Protein AF-A0A176FMM7-F1 (afdb_monomer)

Sequence (152 aa):
MLGALTFVASLIFASLGFLIGRFYAESERILSEKRKYYLEFLSALPPLQDTYNDSTEEEFLTTLRPAMECIPRLMFYADKSVILSWGVLHQKYIEAHATLTPDSPALTPEYKALMTAQNDLVLEMRRDAFRWSVFNYSGKSRVPERLDFHKP

Radius of gyration: 22.35 Å; Cα contacts (8 Å, |Δi|>4): 103; chains: 1; bounding box: 46×30×77 Å

Foldseek 3Di:
DVVVVVVVVVVVVVVVVVVVVVVVVVVLVLLVVLVVLVVQLLVLADDLCCLQEPDDPVVLVVSCVSNVVSVVVCVVRADPQLVLLVVQLVVLSVVSSVPHYNPDDPPDPSSVSNVVSSVLNVLRSQQRSQVVPPPRDPDDRPGDPDDPPPDD

pLDDT: mean 87.27, std 9.14, range [33.31, 94.94]

Nearest PDB structures (foldseek):
  8ovv-assembly1_A  TM=3.717E-01  e=5.811E+00  Thiobacillus denitrificans

Structure (mmCIF, N/CA/C/O backbone):
data_AF-A0A176FMM7-F1
#
_entry.id   AF-A0A176FMM7-F1
#
loop_
_atom_site.group_PDB
_atom_site.id
_atom_site.type_symbol
_atom_site.label_atom_id
_atom_site.label_alt_id
_atom_site.label_comp_id
_atom_site.label_asym_id
_atom_site.label_entity_id
_atom_site.label_seq_id
_atom_site.pdbx_PDB_ins_code
_atom_site.Cartn_x
_atom_site.Cartn_y
_atom_site.Cartn_z
_atom_site.occupancy
_atom_site.B_iso_or_equiv
_atom_site.auth_seq_id
_atom_site.auth_comp_id
_atom_site.auth_asym_id
_atom_site.auth_atom_id
_atom_site.pdbx_PDB_model_num
ATOM 1 N N . MET A 1 1 ? 26.035 3.931 -52.764 1.00 62.59 1 MET A N 1
ATOM 2 C CA . MET A 1 1 ? 25.322 4.832 -51.826 1.00 62.59 1 MET A CA 1
ATOM 3 C C . MET A 1 1 ? 24.301 4.105 -50.954 1.00 62.59 1 MET A C 1
ATOM 5 O O . MET A 1 1 ? 24.312 4.349 -49.756 1.00 62.59 1 MET A O 1
ATOM 9 N N . LEU A 1 2 ? 23.493 3.178 -51.490 1.00 78.69 2 LEU A N 1
ATOM 10 C CA . LEU A 1 2 ? 22.500 2.425 -50.701 1.00 78.69 2 LEU A CA 1
ATOM 11 C C . LEU A 1 2 ? 23.100 1.688 -49.484 1.00 78.69 2 LEU A C 1
ATOM 13 O O . LEU A 1 2 ? 22.576 1.815 -48.387 1.00 78.69 2 LEU A O 1
ATOM 17 N N . GLY A 1 3 ? 24.239 1.003 -49.658 1.00 82.88 3 GLY A N 1
ATOM 18 C CA . GLY A 1 3 ? 24.899 0.243 -48.583 1.00 82.88 3 GLY A CA 1
ATOM 19 C C . GLY A 1 3 ? 25.407 1.093 -47.409 1.00 82.88 3 GLY A C 1
ATOM 20 O O . GLY A 1 3 ? 25.326 0.676 -46.257 1.00 82.88 3 GLY A O 1
ATOM 21 N N . ALA A 1 4 ? 25.880 2.314 -47.684 1.00 84.25 4 ALA A N 1
ATOM 22 C CA . ALA A 1 4 ? 26.287 3.253 -46.637 1.00 84.25 4 ALA A CA 1
ATOM 23 C C . ALA A 1 4 ? 25.068 3.767 -45.855 1.00 84.25 4 ALA A C 1
ATOM 25 O O . ALA A 1 4 ? 25.122 3.906 -44.638 1.00 84.25 4 ALA A O 1
ATOM 26 N N . LEU A 1 5 ? 23.946 3.984 -46.547 1.00 88.69 5 LEU A N 1
ATOM 27 C CA . LEU A 1 5 ? 22.702 4.447 -45.941 1.00 88.69 5 LEU A CA 1
ATOM 28 C C . LEU A 1 5 ? 22.053 3.355 -45.074 1.00 88.69 5 LEU A C 1
ATOM 30 O O . LEU A 1 5 ? 21.629 3.637 -43.957 1.00 88.69 5 LEU A O 1
ATOM 34 N N . THR A 1 6 ? 22.060 2.097 -45.529 1.00 90.50 6 THR A N 1
ATOM 35 C CA . THR A 1 6 ? 21.607 0.950 -44.723 1.00 90.50 6 THR A CA 1
ATOM 36 C C . THR A 1 6 ? 22.511 0.699 -43.520 1.00 90.50 6 THR A C 1
ATOM 38 O O . THR A 1 6 ? 22.009 0.384 -42.446 1.00 90.50 6 THR A O 1
ATOM 41 N N . PHE A 1 7 ? 23.828 0.881 -43.664 1.00 93.19 7 PHE A N 1
ATOM 42 C CA . PHE A 1 7 ? 24.771 0.757 -42.552 1.00 93.19 7 PHE A CA 1
ATOM 43 C C . PHE A 1 7 ? 24.511 1.818 -41.473 1.00 93.19 7 PHE A C 1
ATOM 45 O O . PHE A 1 7 ? 24.329 1.473 -40.306 1.00 93.19 7 PHE A O 1
ATOM 52 N N . VAL A 1 8 ? 24.394 3.093 -41.860 1.00 93.62 8 VAL A N 1
ATOM 53 C CA . VAL A 1 8 ? 24.081 4.186 -40.923 1.00 93.62 8 VAL A CA 1
ATOM 54 C C . VAL A 1 8 ? 22.723 3.964 -40.254 1.00 93.62 8 VAL A C 1
ATOM 56 O O . VAL A 1 8 ? 22.622 4.079 -39.035 1.00 93.62 8 VAL A O 1
ATOM 59 N N . ALA A 1 9 ? 21.697 3.563 -41.011 1.00 92.56 9 ALA A N 1
ATOM 60 C CA . ALA A 1 9 ? 20.392 3.230 -40.445 1.00 92.56 9 ALA A CA 1
ATOM 61 C C . ALA A 1 9 ? 20.487 2.078 -39.430 1.00 92.56 9 ALA A C 1
ATOM 63 O O . ALA A 1 9 ? 19.953 2.191 -38.330 1.00 92.56 9 ALA A O 1
ATOM 64 N N . SER A 1 10 ? 21.216 1.002 -39.750 1.00 93.75 10 SER A N 1
ATOM 65 C CA . SER A 1 10 ? 21.399 -0.132 -38.834 1.00 93.75 10 SER A CA 1
ATOM 66 C C . SER A 1 10 ? 22.106 0.265 -37.535 1.00 93.75 10 SER A C 1
ATOM 68 O O . SER A 1 10 ? 21.705 -0.184 -36.464 1.00 93.75 10 SER A O 1
ATOM 70 N N . LEU A 1 11 ? 23.089 1.169 -37.603 1.00 94.75 11 LEU A N 1
ATOM 71 C CA . LEU A 1 11 ? 23.795 1.690 -36.432 1.00 94.75 11 LEU A CA 1
ATOM 72 C C . LEU A 1 11 ? 22.874 2.551 -35.548 1.00 94.75 11 LEU A C 1
ATOM 74 O O . LEU A 1 11 ? 22.913 2.462 -34.319 1.00 94.75 11 LEU A O 1
ATOM 78 N N . ILE A 1 12 ? 21.998 3.348 -36.167 1.00 94.38 12 ILE A N 1
ATOM 79 C CA . ILE A 1 12 ? 20.991 4.142 -35.452 1.00 94.38 12 ILE A CA 1
ATOM 80 C C . ILE A 1 12 ? 19.979 3.217 -34.765 1.00 94.38 12 ILE A C 1
ATOM 82 O O . ILE A 1 12 ? 19.743 3.358 -33.569 1.00 94.38 12 ILE A O 1
ATOM 86 N N . PHE A 1 13 ? 19.433 2.221 -35.466 1.00 94.94 13 PHE A N 1
ATOM 87 C CA . PHE A 1 13 ? 18.493 1.272 -34.859 1.00 94.94 13 PHE A CA 1
ATOM 88 C C . PHE A 1 13 ? 19.136 0.435 -33.747 1.00 94.94 13 PHE A C 1
ATOM 90 O O . PHE A 1 13 ? 18.513 0.229 -32.706 1.00 94.94 13 PHE A O 1
ATOM 97 N N . ALA A 1 14 ? 20.388 0.001 -33.919 1.00 93.81 14 ALA A N 1
ATOM 98 C CA . ALA A 1 14 ? 21.121 -0.731 -32.890 1.00 93.81 14 ALA A CA 1
ATOM 99 C C . ALA A 1 14 ? 21.364 0.125 -31.637 1.00 93.81 14 ALA A C 1
ATOM 101 O O . ALA A 1 14 ? 21.159 -0.349 -30.519 1.00 93.81 14 ALA A O 1
ATOM 102 N N . SER A 1 15 ? 21.749 1.394 -31.805 1.00 93.69 15 SER A N 1
ATOM 103 C CA . SER A 1 15 ? 21.966 2.297 -30.668 1.00 93.69 15 SER A CA 1
ATOM 104 C C . SER A 1 15 ? 20.662 2.624 -29.935 1.00 93.69 15 SER A C 1
ATOM 106 O O . SER A 1 15 ? 20.629 2.561 -28.707 1.00 93.69 15 SER A O 1
ATOM 108 N N . LEU A 1 16 ? 19.564 2.866 -30.659 1.00 94.38 16 LEU A N 1
ATOM 109 C CA . LEU A 1 16 ? 18.236 3.040 -30.065 1.00 94.38 16 LEU A CA 1
ATOM 110 C C . LEU A 1 16 ? 17.783 1.788 -29.304 1.00 94.38 16 LEU A C 1
ATOM 112 O O . LEU A 1 16 ? 17.342 1.900 -28.163 1.00 94.38 16 LEU A O 1
ATOM 116 N N . GLY A 1 17 ? 17.943 0.598 -29.891 1.00 92.69 17 GLY A N 1
ATOM 117 C CA . GLY A 1 17 ? 17.609 -0.668 -29.236 1.00 92.69 17 GLY A CA 1
ATOM 118 C C . GLY A 1 17 ? 18.402 -0.889 -27.947 1.00 92.69 17 GLY A C 1
ATOM 119 O O . GLY A 1 17 ? 17.827 -1.266 -26.926 1.00 92.69 17 GLY A O 1
ATOM 120 N N . PHE A 1 18 ? 19.701 -0.580 -27.957 1.00 93.00 18 PHE A N 1
ATOM 121 C CA . PHE A 1 18 ? 20.545 -0.657 -26.765 1.00 93.00 18 PHE A CA 1
ATOM 122 C C . PHE A 1 18 ? 20.100 0.322 -25.669 1.00 93.00 18 PHE A C 1
ATOM 124 O O . PHE A 1 18 ? 19.984 -0.068 -24.506 1.00 93.00 18 PHE A O 1
ATOM 131 N N . LEU A 1 19 ? 19.816 1.579 -26.026 1.00 93.56 19 LEU A N 1
ATOM 132 C CA . LEU A 1 19 ? 19.370 2.598 -25.071 1.00 93.56 19 LEU A CA 1
ATOM 133 C C . LEU A 1 19 ? 18.012 2.249 -24.456 1.00 93.56 19 LEU A C 1
ATOM 135 O O . LEU A 1 19 ? 17.862 2.321 -23.237 1.00 93.56 19 LEU A O 1
ATOM 139 N N . ILE A 1 20 ? 17.050 1.818 -25.276 1.00 91.00 20 ILE A N 1
ATOM 140 C CA . ILE A 1 20 ? 15.724 1.385 -24.814 1.00 91.00 20 ILE A CA 1
ATOM 141 C C . ILE A 1 20 ? 15.854 0.157 -23.908 1.00 91.00 20 ILE A C 1
ATOM 143 O O . ILE A 1 20 ? 15.268 0.131 -22.828 1.00 91.00 20 ILE A O 1
ATOM 147 N N . GLY A 1 21 ? 16.659 -0.835 -24.303 1.00 88.94 21 GLY A N 1
ATOM 148 C CA . GLY A 1 21 ? 16.899 -2.032 -23.498 1.00 88.94 21 GLY A CA 1
ATOM 149 C C . GLY A 1 21 ? 17.516 -1.708 -22.137 1.00 88.94 21 GLY A C 1
ATOM 150 O O . GLY A 1 21 ? 17.052 -2.206 -21.112 1.00 88.94 21 GLY A O 1
ATOM 151 N N . ARG A 1 22 ? 18.512 -0.813 -22.101 1.00 90.12 22 ARG A N 1
ATOM 152 C CA . ARG A 1 22 ? 19.132 -0.353 -20.851 1.00 90.12 22 ARG A CA 1
ATOM 153 C C . ARG A 1 22 ? 18.145 0.414 -19.970 1.00 90.12 22 ARG A C 1
ATOM 155 O O . ARG A 1 22 ? 18.112 0.186 -18.765 1.00 90.12 22 ARG A O 1
ATOM 162 N N . PHE A 1 23 ? 17.340 1.296 -20.562 1.00 88.69 23 PHE A N 1
ATOM 163 C CA . PHE A 1 23 ? 16.312 2.046 -19.843 1.00 88.69 23 PHE A CA 1
ATOM 164 C C . PHE A 1 23 ? 15.259 1.118 -19.221 1.00 88.69 23 PHE A C 1
ATOM 166 O O . PHE A 1 23 ? 14.897 1.292 -18.058 1.00 88.69 23 PHE A O 1
ATOM 173 N N . TYR A 1 24 ? 14.811 0.104 -19.965 1.00 87.75 24 TYR A N 1
ATOM 174 C CA . TYR A 1 24 ? 13.860 -0.891 -19.471 1.00 87.75 24 TYR A CA 1
ATOM 175 C C . TYR A 1 24 ? 14.450 -1.725 -18.327 1.00 87.75 24 TYR A C 1
ATOM 177 O O . TYR A 1 24 ? 13.804 -1.892 -17.297 1.00 87.75 24 TYR A O 1
ATOM 185 N N . ALA A 1 25 ? 15.694 -2.196 -18.471 1.00 86.94 25 ALA A N 1
ATOM 186 C CA . ALA A 1 25 ? 16.373 -2.976 -17.436 1.00 86.94 25 ALA A CA 1
ATOM 187 C C . ALA A 1 25 ? 16.528 -2.192 -16.122 1.00 86.94 25 ALA A C 1
ATOM 189 O O . ALA A 1 25 ? 16.244 -2.723 -15.048 1.00 86.94 25 ALA A O 1
ATOM 190 N N . GLU A 1 26 ? 16.925 -0.919 -16.200 1.00 88.25 26 GLU A N 1
ATOM 191 C CA . GLU A 1 26 ? 17.055 -0.066 -15.015 1.00 88.25 26 GLU A CA 1
ATOM 192 C C . GLU A 1 26 ? 15.690 0.256 -14.392 1.00 88.25 26 GLU A C 1
ATOM 194 O O . GLU A 1 26 ? 15.532 0.214 -13.172 1.00 88.25 26 GLU A O 1
ATOM 199 N N . SER A 1 27 ? 14.675 0.505 -15.223 1.00 85.88 27 SER A N 1
ATOM 200 C CA . SER A 1 27 ? 13.307 0.741 -14.753 1.00 85.88 27 SER A CA 1
ATOM 201 C C . SER A 1 27 ? 12.748 -0.478 -14.015 1.00 85.88 27 SER A C 1
ATOM 203 O O . SER A 1 27 ? 12.199 -0.332 -12.926 1.00 85.88 27 SER A O 1
ATOM 205 N N . GLU A 1 28 ? 12.943 -1.691 -14.539 1.00 86.56 28 GLU A N 1
ATOM 206 C CA . GLU A 1 28 ? 12.530 -2.922 -13.855 1.00 86.56 28 GLU A CA 1
ATOM 207 C C . GLU A 1 28 ? 13.293 -3.161 -12.549 1.00 86.56 28 GLU A C 1
ATOM 209 O O . GLU A 1 28 ? 12.701 -3.636 -11.577 1.00 86.56 28 GLU A O 1
ATOM 214 N N . ARG A 1 29 ? 14.577 -2.782 -12.477 1.00 88.19 29 ARG A N 1
ATOM 215 C CA . ARG A 1 29 ? 15.347 -2.830 -11.224 1.00 88.19 29 ARG A CA 1
ATOM 216 C C . ARG A 1 29 ? 14.708 -1.946 -10.153 1.00 88.19 29 ARG A C 1
ATOM 218 O O . ARG A 1 29 ? 14.448 -2.425 -9.050 1.00 88.19 29 ARG A O 1
ATOM 225 N N . ILE A 1 30 ? 14.382 -0.700 -10.497 1.00 86.94 30 ILE A N 1
ATOM 226 C CA . ILE A 1 30 ? 13.726 0.251 -9.587 1.00 86.94 30 ILE A CA 1
ATOM 227 C C . ILE A 1 30 ? 12.342 -0.262 -9.166 1.00 86.94 30 ILE A C 1
ATOM 229 O O . ILE A 1 30 ? 12.010 -0.253 -7.981 1.00 86.94 30 ILE A O 1
ATOM 233 N N . LEU A 1 31 ? 11.535 -0.764 -10.107 1.00 86.88 31 LEU A N 1
ATOM 234 C CA . LEU A 1 31 ? 10.221 -1.337 -9.793 1.00 86.88 31 LEU A CA 1
ATOM 235 C C . LEU A 1 31 ? 10.336 -2.573 -8.891 1.00 86.88 31 LEU A C 1
ATOM 237 O O . LEU A 1 31 ? 9.496 -2.781 -8.018 1.00 86.88 31 LEU A O 1
ATOM 241 N N . SER A 1 32 ? 11.377 -3.387 -9.069 1.00 88.38 32 SER A N 1
ATOM 242 C CA . SER A 1 32 ? 11.653 -4.536 -8.208 1.00 88.38 32 SER A CA 1
ATOM 243 C C . SER A 1 32 ? 12.005 -4.121 -6.780 1.00 88.38 32 SER A C 1
ATOM 245 O O . SER A 1 32 ? 11.471 -4.692 -5.829 1.00 88.38 32 SER A O 1
ATOM 247 N N . GLU A 1 33 ? 12.868 -3.119 -6.612 1.00 89.38 33 GLU A N 1
ATOM 248 C CA . GLU A 1 33 ? 13.198 -2.562 -5.293 1.00 89.38 33 GLU A CA 1
ATOM 249 C C . GLU A 1 33 ? 11.953 -1.971 -4.620 1.00 89.38 33 GLU A C 1
ATOM 251 O O . GLU A 1 33 ? 11.672 -2.254 -3.456 1.00 89.38 33 GLU A O 1
ATOM 256 N N . LYS A 1 34 ? 11.130 -1.252 -5.383 1.00 90.50 34 LYS A N 1
ATOM 257 C CA . LYS A 1 34 ? 9.853 -0.706 -4.921 1.00 90.50 34 LYS A CA 1
ATOM 258 C C . LYS A 1 34 ? 8.883 -1.787 -4.436 1.00 90.50 34 LYS A C 1
ATOM 260 O O . LYS A 1 34 ? 8.339 -1.670 -3.340 1.00 90.50 34 LYS A O 1
ATOM 265 N N . ARG A 1 35 ? 8.723 -2.882 -5.194 1.00 91.31 35 ARG A N 1
ATOM 266 C CA . ARG A 1 35 ? 7.932 -4.060 -4.777 1.00 91.31 35 ARG A CA 1
ATOM 267 C C . ARG A 1 35 ? 8.433 -4.637 -3.456 1.00 91.31 35 ARG A C 1
ATOM 269 O O . ARG A 1 35 ? 7.622 -4.963 -2.594 1.00 91.31 35 ARG A O 1
ATOM 276 N N . LYS A 1 36 ? 9.754 -4.740 -3.285 1.00 91.94 36 LYS A N 1
ATOM 277 C CA . LYS A 1 36 ? 10.361 -5.234 -2.045 1.00 91.94 36 LYS A CA 1
ATOM 278 C C . LYS A 1 36 ? 10.001 -4.344 -0.854 1.00 91.94 36 LYS A C 1
ATOM 280 O O . LYS A 1 36 ? 9.563 -4.871 0.162 1.00 91.94 36 LYS A O 1
ATOM 285 N N . TYR A 1 37 ? 10.124 -3.023 -0.987 1.00 92.12 37 TYR A N 1
ATOM 286 C CA . TYR A 1 37 ? 9.769 -2.098 0.093 1.00 92.12 37 TYR A CA 1
ATOM 287 C C . TYR A 1 37 ? 8.275 -2.103 0.418 1.00 92.12 37 TYR A C 1
ATOM 289 O O . TYR A 1 37 ? 7.907 -1.989 1.583 1.00 92.12 37 TYR A O 1
ATOM 297 N N . TYR A 1 38 ? 7.407 -2.281 -0.580 1.00 93.69 38 TYR A N 1
ATOM 298 C CA . TYR A 1 38 ? 5.966 -2.406 -0.344 1.00 93.69 38 TYR A CA 1
ATOM 299 C C . TYR A 1 38 ? 5.624 -3.680 0.418 1.00 93.69 38 TYR A C 1
ATOM 301 O O . TYR A 1 38 ? 4.831 -3.629 1.350 1.00 93.69 38 TYR A O 1
ATOM 309 N N . LEU A 1 39 ? 6.246 -4.808 0.074 1.00 92.88 39 LEU A N 1
ATOM 310 C CA . LEU A 1 39 ? 6.056 -6.054 0.816 1.00 92.88 39 LEU A CA 1
ATOM 311 C C . LEU A 1 39 ? 6.581 -5.952 2.251 1.00 92.88 39 LEU A C 1
ATOM 313 O O . LEU A 1 39 ? 5.888 -6.381 3.167 1.00 92.88 39 LEU A O 1
ATOM 317 N N . GLU A 1 40 ? 7.758 -5.349 2.449 1.00 93.06 40 GLU A N 1
ATOM 318 C CA . GLU A 1 40 ? 8.319 -5.094 3.783 1.00 93.06 40 GLU A CA 1
ATOM 319 C C . GLU A 1 40 ? 7.353 -4.246 4.622 1.00 93.06 40 GLU A C 1
ATOM 321 O O . GLU A 1 40 ? 6.986 -4.640 5.727 1.00 93.06 40 GLU A O 1
ATOM 326 N N . PHE A 1 41 ? 6.847 -3.147 4.057 1.00 93.88 41 PHE A N 1
ATOM 327 C CA . PHE A 1 41 ? 5.868 -2.296 4.723 1.00 93.88 41 PHE A CA 1
ATOM 328 C C . PHE A 1 41 ? 4.566 -3.031 5.062 1.00 93.88 41 PHE A C 1
ATOM 330 O O . PHE A 1 41 ? 4.111 -2.978 6.200 1.00 93.88 41 PHE A O 1
ATOM 337 N N . LEU A 1 42 ? 3.971 -3.735 4.095 1.00 93.44 42 LEU A N 1
ATOM 338 C CA . LEU A 1 42 ? 2.718 -4.463 4.306 1.00 93.44 42 LEU A CA 1
ATOM 339 C C . LEU A 1 42 ? 2.873 -5.574 5.349 1.00 93.44 42 LEU A C 1
ATOM 341 O O . LEU A 1 42 ? 1.935 -5.829 6.096 1.00 93.44 42 LEU A O 1
ATOM 345 N N . SER A 1 43 ? 4.048 -6.207 5.425 1.00 93.19 43 SER A N 1
ATOM 346 C CA . SER A 1 43 ? 4.354 -7.212 6.450 1.00 93.19 43 SER A CA 1
ATOM 347 C C . SER A 1 43 ? 4.566 -6.626 7.848 1.00 93.19 43 SER A C 1
ATOM 349 O O . SER A 1 43 ? 4.452 -7.353 8.829 1.00 93.19 43 SER A O 1
ATOM 351 N N . ALA A 1 44 ? 4.866 -5.328 7.936 1.00 93.50 44 ALA A N 1
ATOM 352 C CA . ALA A 1 44 ? 5.058 -4.606 9.188 1.00 93.50 44 ALA A CA 1
ATOM 353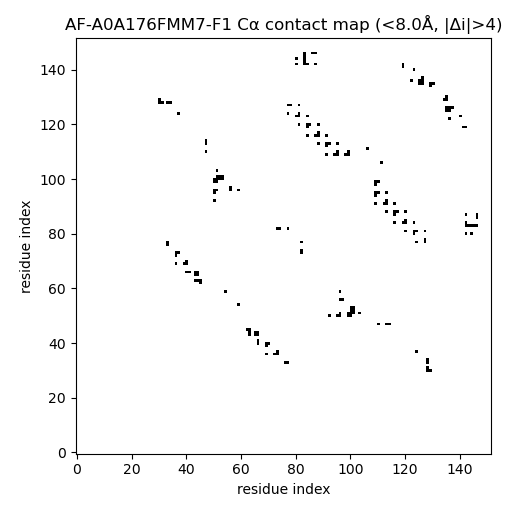 C C . ALA A 1 44 ? 3.756 -3.998 9.741 1.00 93.50 44 ALA A C 1
ATOM 355 O O . ALA A 1 44 ? 3.764 -3.459 10.847 1.00 93.50 44 ALA A O 1
ATOM 356 N N . LEU A 1 45 ? 2.653 -4.051 8.984 1.00 92.75 45 LEU A N 1
ATOM 357 C CA . LEU A 1 45 ? 1.348 -3.595 9.457 1.00 92.75 45 LEU A CA 1
ATOM 358 C C . LEU A 1 45 ? 0.783 -4.572 10.497 1.00 92.75 45 LEU A C 1
ATOM 360 O O . LEU A 1 45 ? 0.830 -5.786 10.272 1.00 92.75 45 LEU A O 1
ATOM 364 N N . PRO A 1 46 ? 0.194 -4.071 11.595 1.00 91.56 46 PRO A N 1
ATOM 365 C CA . PRO A 1 46 ? -0.480 -4.931 12.549 1.00 91.56 46 PRO A CA 1
ATOM 366 C C . PRO A 1 46 ? -1.722 -5.572 11.904 1.00 91.56 46 PRO A C 1
ATOM 368 O O . PRO A 1 46 ? -2.399 -4.932 11.080 1.00 91.56 46 PRO A O 1
ATOM 371 N N . PRO A 1 47 ? -2.050 -6.824 12.272 1.00 90.81 47 PRO A N 1
ATOM 372 C CA . PRO A 1 47 ? -3.329 -7.439 11.948 1.00 90.81 47 PRO A CA 1
ATOM 373 C C . PRO A 1 47 ? -4.498 -6.501 12.254 1.00 90.81 47 PRO A C 1
ATOM 375 O O . PRO A 1 47 ? -4.556 -5.872 13.306 1.00 90.81 47 PRO A O 1
ATOM 378 N N . LEU A 1 48 ? -5.476 -6.420 11.348 1.00 90.88 48 LEU A N 1
ATOM 379 C CA . LEU A 1 48 ? -6.629 -5.537 11.558 1.00 90.88 48 LEU A CA 1
ATOM 380 C C . LEU A 1 48 ? -7.442 -5.926 12.795 1.00 90.88 48 LEU A C 1
ATOM 382 O O . LEU A 1 48 ? -8.076 -5.076 13.411 1.00 90.88 48 LEU A O 1
ATOM 386 N N . GLN A 1 49 ? -7.448 -7.214 13.137 1.00 88.12 49 GLN A N 1
ATOM 387 C CA . GLN A 1 49 ? -8.158 -7.753 14.292 1.00 88.12 49 GLN A CA 1
ATOM 388 C C . GLN A 1 49 ? -7.624 -7.195 15.611 1.00 88.12 49 GLN A C 1
ATOM 390 O O . GLN A 1 49 ? -8.390 -7.122 16.566 1.00 88.12 49 GLN A O 1
ATOM 395 N N . ASP A 1 50 ? -6.373 -6.730 15.648 1.00 86.81 50 ASP A N 1
ATOM 396 C CA . ASP A 1 50 ? -5.780 -6.166 16.860 1.00 86.81 50 ASP A CA 1
ATOM 397 C C . ASP A 1 50 ? -6.495 -4.882 17.307 1.00 86.81 50 ASP A C 1
ATOM 399 O O . ASP A 1 50 ? -6.416 -4.516 18.473 1.00 86.81 50 ASP A O 1
ATOM 403 N N . THR A 1 51 ? -7.266 -4.238 16.420 1.00 86.19 51 THR A N 1
ATOM 404 C CA . THR A 1 51 ? -8.113 -3.085 16.780 1.00 86.19 51 THR A CA 1
ATOM 405 C C . THR A 1 51 ? -9.281 -3.430 17.704 1.00 86.19 51 THR A C 1
ATOM 407 O O . THR A 1 51 ? -9.834 -2.521 18.307 1.00 86.19 51 THR A O 1
ATOM 410 N N . TYR A 1 52 ? -9.641 -4.711 17.843 1.00 86.56 52 TYR A N 1
ATOM 411 C CA . TYR A 1 52 ? -10.641 -5.174 18.811 1.00 86.56 52 TYR A CA 1
ATOM 412 C C . TYR A 1 52 ? -10.053 -5.444 20.200 1.00 86.56 52 TYR A C 1
ATOM 414 O O . TYR A 1 52 ? -10.810 -5.726 21.126 1.00 86.56 52 TYR A O 1
ATOM 422 N N . ASN A 1 53 ? -8.727 -5.421 20.358 1.00 87.88 53 ASN A N 1
ATOM 423 C CA . ASN A 1 53 ? -8.107 -5.684 21.650 1.00 87.88 53 ASN A CA 1
ATOM 424 C C . ASN A 1 53 ? -8.339 -4.506 22.601 1.00 87.88 53 ASN A C 1
ATOM 426 O O . ASN A 1 53 ? -8.269 -3.346 22.199 1.00 87.88 53 ASN A O 1
ATOM 430 N N . ASP A 1 54 ? -8.546 -4.819 23.878 1.00 82.06 54 ASP A N 1
ATOM 431 C CA . ASP A 1 54 ? -8.635 -3.826 24.951 1.00 82.06 54 ASP A CA 1
ATOM 432 C C . ASP A 1 54 ? -7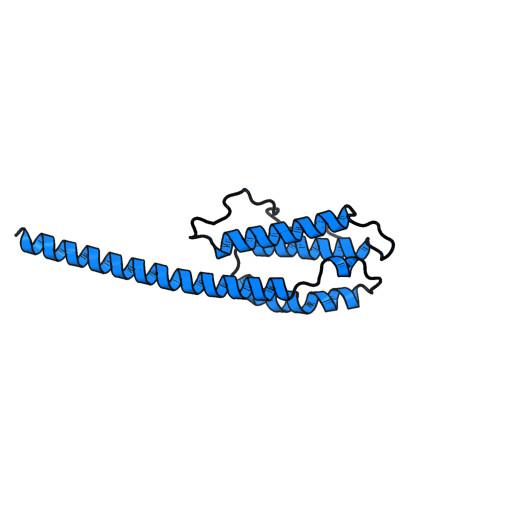.217 -3.390 25.360 1.00 82.06 54 ASP A C 1
ATOM 434 O O . ASP A 1 54 ? -6.696 -3.770 26.408 1.00 82.06 54 ASP A O 1
ATOM 438 N N . SER A 1 55 ? -6.532 -2.703 24.444 1.00 84.25 55 SER A N 1
ATOM 439 C CA . SER A 1 55 ? -5.203 -2.128 24.659 1.00 84.25 55 SER A CA 1
ATOM 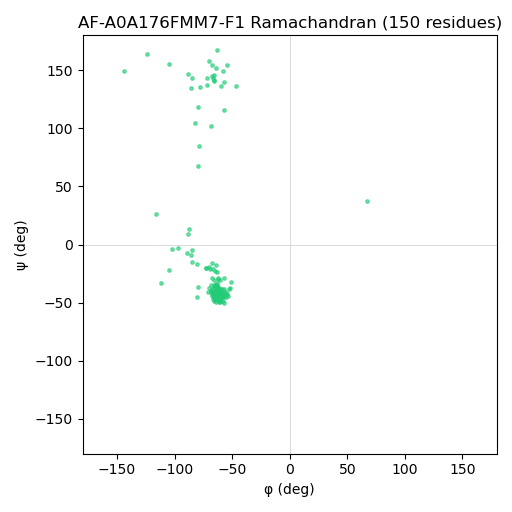440 C C . SER A 1 55 ? -5.298 -0.622 24.845 1.00 84.25 55 SER A C 1
ATOM 442 O O . SER A 1 55 ? -6.208 0.028 24.336 1.00 84.25 55 SER A O 1
ATOM 444 N N . THR A 1 56 ? -4.321 -0.044 25.533 1.00 86.62 56 THR A N 1
ATOM 445 C CA . THR A 1 56 ? -4.203 1.417 25.591 1.00 86.62 56 THR A CA 1
ATOM 446 C C . THR A 1 56 ? -3.766 1.988 24.237 1.00 86.62 56 THR A C 1
ATOM 448 O O . THR A 1 56 ? -3.121 1.305 23.436 1.00 86.62 56 THR A O 1
ATOM 451 N N . GLU A 1 57 ? -4.049 3.271 23.995 1.00 84.38 57 GLU A N 1
ATOM 452 C CA . GLU A 1 57 ? -3.619 3.958 22.768 1.00 84.38 57 GLU A CA 1
ATOM 453 C C . GLU A 1 57 ? -2.090 3.896 22.582 1.00 84.38 57 GLU A C 1
ATOM 455 O O . GLU A 1 57 ? -1.601 3.676 21.475 1.00 84.38 57 GLU A O 1
ATOM 460 N N . GLU A 1 58 ? -1.314 4.017 23.663 1.00 86.12 58 GLU A N 1
ATOM 461 C CA . GLU A 1 58 ? 0.155 3.952 23.624 1.00 86.12 58 GLU A CA 1
ATOM 462 C C . GLU A 1 58 ? 0.677 2.568 23.203 1.00 86.12 58 GLU A C 1
ATOM 464 O O . GLU A 1 58 ? 1.636 2.456 22.425 1.00 86.12 58 GLU A O 1
ATOM 469 N N . GLU A 1 59 ? 0.036 1.502 23.684 1.00 86.88 59 GLU A N 1
ATOM 470 C CA . GLU A 1 59 ? 0.344 0.129 23.280 1.00 86.88 59 GLU A CA 1
ATOM 471 C C . GLU A 1 59 ? -0.002 -0.085 21.808 1.00 86.88 59 GLU A C 1
ATOM 473 O O . GLU A 1 59 ? 0.824 -0.594 21.047 1.00 86.88 59 GLU A O 1
ATOM 478 N N . PHE A 1 60 ? -1.168 0.393 21.373 1.00 86.56 60 PHE A N 1
ATOM 479 C CA . PHE A 1 60 ? -1.588 0.305 19.981 1.00 86.56 60 PHE A CA 1
ATOM 480 C C . PHE A 1 60 ? -0.639 1.062 19.039 1.00 86.56 60 PHE A C 1
ATOM 482 O O . PHE A 1 60 ? -0.171 0.506 18.043 1.00 86.56 60 PHE A O 1
ATOM 489 N N . LEU A 1 61 ? -0.239 2.289 19.381 1.00 86.88 61 LEU A N 1
ATOM 490 C CA . LEU A 1 61 ? 0.761 3.047 18.617 1.00 86.88 61 LEU A CA 1
ATOM 491 C C . LEU A 1 61 ? 2.120 2.335 18.566 1.00 86.88 61 LEU A C 1
ATOM 493 O O . LEU A 1 61 ? 2.854 2.446 17.581 1.00 86.88 61 LEU A O 1
ATOM 497 N N . THR A 1 62 ? 2.458 1.563 19.600 1.00 89.69 62 THR A N 1
ATOM 498 C CA . THR A 1 62 ? 3.665 0.730 19.603 1.00 89.69 62 THR A CA 1
ATOM 499 C C . THR A 1 62 ? 3.561 -0.421 18.600 1.00 89.69 62 THR A C 1
ATOM 501 O O . THR A 1 62 ? 4.557 -0.719 17.940 1.00 89.69 62 THR A O 1
ATOM 504 N N . THR A 1 63 ? 2.373 -0.998 18.389 1.00 87.75 63 THR A N 1
ATOM 505 C CA . THR A 1 63 ? 2.158 -2.013 17.337 1.00 87.75 63 THR A CA 1
ATOM 506 C C . THR A 1 63 ? 2.278 -1.448 15.918 1.00 87.75 63 THR A C 1
ATOM 508 O O . THR A 1 63 ? 2.718 -2.153 15.014 1.00 87.75 63 THR A O 1
ATOM 511 N N . LEU A 1 64 ? 1.968 -0.161 15.718 1.00 88.56 64 LEU A N 1
ATOM 512 C CA . LEU A 1 64 ? 2.117 0.528 14.428 1.00 88.56 64 LEU A CA 1
ATOM 513 C C . LEU A 1 64 ? 3.555 0.989 14.143 1.00 88.56 64 LEU A C 1
ATOM 515 O O . LEU A 1 64 ? 3.895 1.289 12.994 1.00 88.56 64 LEU A O 1
ATOM 519 N N . ARG A 1 65 ? 4.421 1.040 15.162 1.00 91.19 65 ARG A N 1
ATOM 520 C CA . ARG A 1 65 ? 5.799 1.545 15.051 1.00 91.19 65 ARG A CA 1
ATOM 521 C C . ARG A 1 65 ? 6.628 0.876 13.944 1.00 91.19 65 ARG A C 1
ATOM 523 O O . ARG A 1 65 ? 7.261 1.619 13.194 1.00 91.19 65 ARG A O 1
ATOM 530 N N . PRO A 1 66 ? 6.607 -0.458 13.756 1.00 92.31 66 PRO A N 1
ATOM 531 C CA . PRO A 1 66 ? 7.366 -1.098 12.680 1.00 92.31 66 PRO A CA 1
ATOM 532 C C . PRO A 1 66 ? 6.974 -0.589 11.283 1.00 92.31 66 PRO A C 1
ATOM 534 O O . PRO A 1 66 ? 7.834 -0.359 10.430 1.00 92.31 66 PRO A O 1
ATOM 537 N N . ALA A 1 67 ? 5.681 -0.341 11.050 1.00 91.19 67 ALA A N 1
ATOM 538 C CA . ALA A 1 67 ? 5.206 0.257 9.805 1.00 91.19 67 ALA A CA 1
ATOM 539 C C . ALA A 1 67 ? 5.657 1.724 9.676 1.00 91.19 67 ALA A C 1
ATOM 541 O O . ALA A 1 67 ? 6.090 2.145 8.601 1.00 91.19 67 ALA A O 1
ATOM 542 N N . MET A 1 68 ? 5.633 2.487 10.775 1.00 89.81 68 MET A N 1
ATOM 543 C CA . MET A 1 68 ? 6.106 3.878 10.807 1.00 89.81 68 MET A CA 1
ATOM 544 C C . MET A 1 68 ? 7.593 4.005 10.440 1.00 89.81 68 MET A C 1
ATOM 546 O O . MET A 1 68 ? 7.976 4.914 9.703 1.00 89.81 68 MET A O 1
ATOM 550 N N . GLU A 1 69 ? 8.433 3.067 10.879 1.00 92.25 69 GLU A N 1
ATOM 551 C CA . GLU A 1 69 ? 9.869 3.028 10.558 1.00 92.25 69 GLU A CA 1
ATOM 552 C C . GLU A 1 69 ? 10.149 2.767 9.067 1.00 92.25 69 GLU A C 1
ATOM 554 O O . GLU A 1 69 ? 11.210 3.119 8.540 1.00 92.25 69 GLU A O 1
ATOM 559 N N . CYS A 1 70 ? 9.183 2.198 8.347 1.00 89.56 70 CYS A N 1
ATOM 560 C CA . CYS A 1 70 ? 9.265 1.969 6.908 1.00 89.56 70 CYS A CA 1
ATOM 561 C C . CYS A 1 70 ? 8.833 3.195 6.073 1.00 89.56 70 CYS A C 1
ATOM 563 O O . CYS A 1 70 ? 9.161 3.269 4.884 1.00 89.56 70 CYS A O 1
ATOM 565 N N . ILE A 1 71 ? 8.160 4.188 6.674 1.00 87.81 71 ILE A N 1
ATOM 566 C CA . ILE A 1 71 ? 7.641 5.380 5.975 1.00 87.81 71 ILE A CA 1
ATOM 567 C C . ILE A 1 71 ? 8.728 6.185 5.255 1.00 87.81 71 ILE A C 1
ATOM 569 O O . ILE A 1 71 ? 8.495 6.557 4.105 1.00 8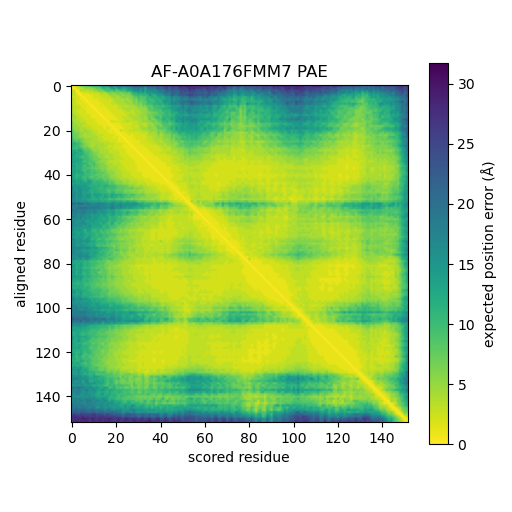7.81 71 ILE A O 1
ATOM 573 N N . PRO A 1 72 ? 9.913 6.467 5.837 1.00 89.56 72 PRO A N 1
ATOM 574 C CA . PRO A 1 72 ? 10.936 7.233 5.129 1.00 89.56 72 PRO A CA 1
ATOM 575 C C . PRO A 1 72 ? 11.305 6.604 3.785 1.00 89.56 72 PRO A C 1
ATOM 577 O O . PRO A 1 72 ? 11.410 7.306 2.785 1.00 89.56 72 PRO A O 1
ATOM 580 N N . ARG A 1 73 ? 11.414 5.270 3.734 1.00 86.81 73 ARG A N 1
ATOM 581 C CA . ARG A 1 73 ? 11.688 4.531 2.494 1.00 86.81 73 ARG A CA 1
ATOM 582 C C . ARG A 1 73 ? 10.518 4.631 1.516 1.00 86.81 73 ARG A C 1
ATOM 584 O O . ARG A 1 73 ? 10.741 4.890 0.337 1.00 86.81 73 ARG A O 1
ATOM 591 N N . LEU A 1 74 ? 9.282 4.508 2.001 1.00 86.06 74 LEU A N 1
ATOM 592 C CA . LEU A 1 74 ? 8.087 4.745 1.188 1.00 86.06 74 LEU A CA 1
ATOM 593 C C . LEU A 1 74 ? 8.077 6.148 0.573 1.00 86.06 74 LEU A C 1
ATOM 595 O O . LEU A 1 74 ? 7.831 6.265 -0.617 1.00 86.06 74 LEU A O 1
ATOM 599 N N . MET A 1 75 ? 8.397 7.199 1.328 1.00 85.94 75 MET A N 1
ATOM 600 C CA . MET A 1 75 ? 8.363 8.577 0.819 1.00 85.94 75 MET A CA 1
ATOM 601 C C . MET A 1 75 ? 9.332 8.830 -0.342 1.00 85.94 75 MET A C 1
ATOM 603 O O . MET A 1 75 ? 9.052 9.681 -1.182 1.00 85.94 75 MET A O 1
ATOM 607 N N . PHE A 1 76 ? 10.453 8.104 -0.412 1.00 85.56 76 PHE A N 1
ATOM 608 C CA . PHE A 1 76 ? 11.401 8.237 -1.522 1.00 85.56 76 PHE A CA 1
ATOM 609 C C . PHE A 1 76 ? 10.965 7.489 -2.781 1.00 85.56 76 PHE A C 1
ATOM 611 O O . PHE A 1 76 ? 11.219 7.965 -3.886 1.00 85.56 76 PHE A O 1
ATOM 618 N N . TYR A 1 77 ? 10.344 6.318 -2.628 1.00 82.81 77 TYR A N 1
ATOM 619 C CA . TYR A 1 77 ? 10.073 5.429 -3.759 1.00 82.81 77 TYR A CA 1
ATOM 620 C C . TYR A 1 77 ? 8.618 5.419 -4.212 1.00 82.81 77 TYR A C 1
ATOM 622 O O . TYR A 1 77 ? 8.361 5.030 -5.350 1.00 82.81 77 TYR A O 1
ATOM 630 N N . ALA A 1 78 ? 7.673 5.803 -3.358 1.00 88.94 78 ALA A N 1
ATOM 631 C CA . ALA A 1 78 ? 6.250 5.668 -3.619 1.00 88.94 78 ALA A CA 1
ATOM 632 C C . ALA A 1 78 ? 5.650 6.868 -4.350 1.00 88.94 78 ALA A C 1
ATOM 634 O O . ALA A 1 78 ? 6.031 8.016 -4.12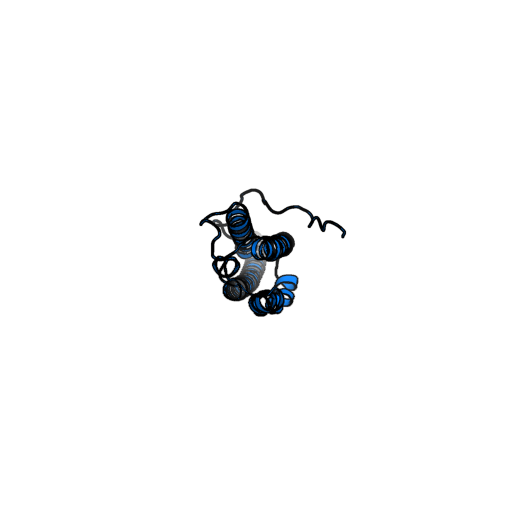7 1.00 88.94 78 ALA A O 1
ATOM 635 N N . ASP A 1 79 ? 4.654 6.598 -5.193 1.00 89.19 79 ASP A N 1
ATOM 636 C CA . ASP A 1 79 ? 3.830 7.651 -5.773 1.00 89.19 79 ASP A CA 1
ATOM 637 C C . ASP A 1 79 ? 2.980 8.324 -4.682 1.00 89.19 79 ASP A C 1
ATOM 639 O O . ASP A 1 79 ? 2.609 7.735 -3.661 1.00 89.19 79 ASP A O 1
ATOM 643 N N . LYS A 1 80 ? 2.605 9.582 -4.930 1.00 89.50 80 LYS A N 1
ATOM 644 C CA . LYS A 1 80 ? 1.808 10.400 -4.004 1.00 89.50 80 LYS A CA 1
ATOM 645 C C . LYS A 1 80 ? 0.522 9.703 -3.534 1.00 89.50 80 LYS A C 1
ATOM 647 O O . LYS A 1 80 ? 0.144 9.865 -2.376 1.00 89.50 80 LYS A O 1
ATOM 652 N N . SER A 1 81 ? -0.156 8.947 -4.405 1.00 91.19 81 SER A N 1
ATOM 653 C CA . SER A 1 81 ? -1.407 8.258 -4.050 1.00 91.19 81 SER A CA 1
ATOM 654 C C . SER A 1 81 ? -1.198 7.187 -2.982 1.00 91.19 81 SER A C 1
ATOM 656 O O . SER A 1 81 ? -2.035 7.057 -2.093 1.00 91.19 81 SER A O 1
ATOM 658 N N . VAL A 1 82 ? -0.056 6.492 -3.002 1.00 92.75 82 VAL A N 1
ATOM 659 C CA . VAL A 1 82 ? 0.314 5.505 -1.982 1.00 92.75 82 VAL A CA 1
ATOM 660 C C . VAL A 1 82 ? 0.496 6.193 -0.631 1.00 92.75 82 VAL A C 1
ATOM 662 O O . VAL A 1 82 ? -0.084 5.760 0.362 1.00 92.75 82 VAL A O 1
ATOM 665 N N . ILE A 1 83 ? 1.213 7.318 -0.594 1.00 91.94 83 ILE A N 1
ATOM 666 C CA . ILE A 1 83 ? 1.422 8.084 0.644 1.00 91.94 83 ILE A CA 1
ATOM 667 C C . ILE A 1 83 ? 0.097 8.614 1.211 1.00 91.94 83 ILE A C 1
ATOM 669 O O . ILE A 1 83 ? -0.139 8.529 2.415 1.00 91.94 83 ILE A O 1
ATOM 673 N N . LEU A 1 84 ? -0.799 9.111 0.353 1.00 92.00 84 LEU A N 1
ATOM 674 C CA . LEU A 1 84 ? -2.133 9.545 0.776 1.00 92.00 84 LEU A CA 1
ATOM 675 C C . LEU A 1 84 ? -2.971 8.374 1.305 1.00 92.00 84 LEU A C 1
ATOM 677 O O . LEU A 1 84 ? -3.591 8.500 2.356 1.00 92.00 84 LEU A O 1
ATOM 681 N N . SER A 1 85 ? -2.954 7.226 0.622 1.00 93.19 85 SER A N 1
ATOM 682 C CA . SER A 1 85 ? -3.686 6.033 1.062 1.00 93.19 85 SER A CA 1
ATOM 683 C C . SER A 1 85 ? -3.185 5.496 2.401 1.00 93.19 85 SER A C 1
ATOM 685 O O . SER A 1 85 ? -3.989 5.067 3.224 1.00 93.19 85 SER A O 1
ATOM 687 N N . TRP A 1 86 ? -1.878 5.603 2.662 1.00 93.31 86 TRP A N 1
ATOM 688 C CA . TRP A 1 86 ? -1.316 5.308 3.973 1.00 93.31 86 TRP A CA 1
ATOM 689 C C . TRP A 1 86 ? -1.857 6.258 5.043 1.00 93.31 86 TRP A C 1
ATOM 691 O O . TRP A 1 86 ? -2.296 5.795 6.090 1.00 93.31 86 TRP A O 1
ATOM 701 N N . GLY A 1 87 ? -1.888 7.567 4.776 1.00 91.56 87 GLY A N 1
ATOM 702 C CA . GLY A 1 87 ? -2.459 8.539 5.711 1.00 91.56 87 GLY A CA 1
ATOM 703 C C . GLY A 1 87 ? -3.915 8.225 6.073 1.00 91.56 87 GLY A C 1
ATOM 704 O O . GLY A 1 87 ? -4.275 8.259 7.248 1.00 91.56 87 GLY A O 1
ATOM 705 N N . VAL A 1 88 ? -4.728 7.837 5.081 1.00 93.25 88 VAL A N 1
ATOM 706 C CA . VAL A 1 88 ? -6.115 7.393 5.305 1.00 93.25 88 VAL A CA 1
ATOM 707 C C . VAL A 1 88 ? -6.157 6.118 6.147 1.00 93.25 88 VAL A C 1
ATOM 709 O O . VAL A 1 88 ? -6.924 6.050 7.103 1.00 93.25 88 VAL A O 1
ATOM 712 N N . LEU A 1 89 ? -5.334 5.115 5.829 1.00 94.31 89 LEU A N 1
ATOM 713 C CA . LEU A 1 89 ? -5.279 3.867 6.591 1.00 94.31 89 LEU A CA 1
ATOM 714 C C . LEU A 1 89 ? -4.884 4.112 8.052 1.00 94.31 89 LEU A C 1
ATOM 716 O O . LEU A 1 89 ? -5.552 3.616 8.954 1.00 94.31 89 LEU A O 1
ATOM 720 N N . HIS A 1 90 ? -3.839 4.902 8.287 1.00 92.56 90 HIS A N 1
ATOM 721 C CA . HIS A 1 90 ? -3.380 5.261 9.626 1.00 92.56 90 HIS A CA 1
ATOM 722 C C . HIS A 1 90 ? -4.484 5.955 10.435 1.00 92.56 90 HIS A C 1
ATOM 724 O O . HIS A 1 90 ? -4.729 5.602 11.585 1.00 92.56 90 HIS A O 1
ATOM 730 N N . GLN A 1 91 ? -5.209 6.893 9.820 1.00 91.69 91 GLN A N 1
ATOM 731 C CA . GLN A 1 91 ? -6.359 7.528 10.459 1.00 91.69 91 GLN A CA 1
ATOM 732 C C . GLN A 1 91 ? -7.459 6.509 10.799 1.00 91.69 91 GLN A C 1
ATOM 734 O O . GLN A 1 91 ? -7.987 6.529 11.908 1.00 91.69 91 GLN A O 1
ATOM 739 N N . LYS A 1 92 ? -7.773 5.579 9.886 1.00 92.88 92 LYS A N 1
ATOM 740 C CA . LYS A 1 92 ? -8.770 4.527 10.140 1.00 92.88 92 LYS A CA 1
ATOM 741 C C . LYS A 1 92 ? -8.350 3.542 11.222 1.00 92.88 92 LYS A C 1
ATOM 743 O O . LYS A 1 92 ? -9.225 3.051 11.924 1.00 92.88 92 LYS A O 1
ATOM 748 N N . TYR A 1 93 ? -7.057 3.283 11.395 1.00 92.44 93 TYR A N 1
ATOM 749 C CA . TYR A 1 93 ? -6.563 2.500 12.526 1.00 92.44 93 TYR A CA 1
ATOM 750 C C . TYR A 1 93 ? -6.867 3.187 13.861 1.00 92.44 93 TYR A C 1
ATOM 752 O O . TYR A 1 93 ? -7.392 2.536 14.758 1.00 92.44 93 TYR A O 1
ATOM 760 N N . ILE A 1 94 ? -6.600 4.492 13.971 1.00 90.44 94 ILE A N 1
ATOM 761 C CA . ILE A 1 94 ? -6.873 5.268 15.192 1.00 90.44 94 ILE A CA 1
ATOM 762 C C . ILE A 1 94 ? -8.381 5.336 15.468 1.00 90.44 94 ILE A C 1
ATOM 764 O O . ILE A 1 94 ? -8.818 5.051 16.578 1.00 90.44 94 ILE A O 1
ATOM 768 N N . GLU A 1 95 ? -9.188 5.663 14.453 1.00 90.81 95 GLU A N 1
ATOM 769 C CA . GLU A 1 95 ? -10.652 5.731 14.584 1.00 90.81 95 GLU A CA 1
ATOM 770 C C . GLU A 1 95 ? -11.260 4.377 14.987 1.00 90.81 95 GLU A C 1
ATOM 772 O O . GLU A 1 95 ? -12.146 4.323 15.844 1.00 90.81 95 GLU A O 1
ATOM 777 N N . ALA A 1 96 ? -10.777 3.282 14.389 1.00 89.62 96 ALA A N 1
ATOM 778 C CA . ALA A 1 96 ? -11.227 1.936 14.718 1.00 89.62 96 ALA A CA 1
ATOM 779 C C . ALA A 1 96 ? -10.824 1.547 16.143 1.00 89.62 96 ALA A C 1
ATOM 781 O O . ALA A 1 96 ? -11.679 1.096 16.892 1.00 89.62 96 ALA A O 1
ATOM 782 N N . HIS A 1 97 ? -9.575 1.777 16.550 1.00 90.06 97 HIS A N 1
ATOM 783 C CA . HIS A 1 97 ? -9.121 1.448 17.902 1.00 90.06 97 HIS A CA 1
ATOM 784 C C . HIS A 1 97 ? -9.865 2.240 18.991 1.00 90.06 97 HIS A C 1
ATOM 786 O O . HIS A 1 97 ? -10.181 1.694 20.039 1.00 90.06 97 HIS A O 1
ATOM 792 N N . ALA A 1 98 ? -10.220 3.503 18.732 1.00 88.25 98 ALA A N 1
ATOM 793 C CA . ALA A 1 98 ? -10.984 4.316 19.680 1.00 88.25 98 ALA A CA 1
ATOM 794 C C . ALA A 1 98 ? -12.447 3.860 19.860 1.00 88.25 98 ALA A C 1
ATOM 796 O O . ALA A 1 98 ? -13.087 4.223 20.847 1.00 88.25 98 ALA A O 1
ATOM 797 N N . THR A 1 99 ? -12.997 3.115 18.895 1.00 88.38 99 THR A N 1
ATOM 798 C CA . THR A 1 99 ? -14.429 2.769 18.849 1.00 88.38 99 THR A CA 1
ATOM 799 C C . THR A 1 99 ? -14.685 1.283 19.086 1.00 88.38 99 THR A C 1
ATOM 801 O O . THR A 1 99 ? -15.723 0.914 19.634 1.00 88.38 99 THR A O 1
ATOM 804 N N . LEU A 1 100 ? -13.772 0.420 18.638 1.00 89.06 100 LEU A N 1
ATOM 805 C CA . LEU A 1 100 ? -13.914 -1.026 18.716 1.00 89.06 100 LEU A CA 1
ATOM 806 C C . LEU A 1 100 ? -13.430 -1.540 20.066 1.00 89.06 100 LEU A C 1
ATOM 808 O O . LEU A 1 100 ? -12.368 -1.185 20.557 1.00 89.06 100 LEU A O 1
ATOM 812 N N . THR A 1 101 ? -14.234 -2.424 20.635 1.00 87.62 101 THR A N 1
ATOM 813 C CA . THR A 1 101 ? -13.956 -3.144 21.878 1.00 87.62 101 THR A CA 1
ATOM 814 C C . THR A 1 101 ? -14.040 -4.648 21.624 1.00 87.62 101 THR A C 1
ATOM 816 O O . THR A 1 101 ? -14.654 -5.050 20.630 1.00 87.62 101 THR A O 1
ATOM 819 N N . PRO A 1 102 ? -13.521 -5.509 22.518 1.00 88.00 102 PRO A N 1
ATOM 820 C CA . PRO A 1 102 ? -13.595 -6.961 22.333 1.00 88.00 102 PRO A CA 1
ATOM 821 C C . PRO A 1 102 ? -15.025 -7.499 22.171 1.00 88.00 102 PRO A C 1
ATOM 823 O O . PRO A 1 102 ? -15.242 -8.492 21.481 1.00 88.00 102 PRO A O 1
ATOM 826 N N . ASP A 1 103 ? -16.004 -6.815 22.771 1.00 87.81 103 ASP A N 1
ATOM 827 C CA . ASP A 1 103 ? -17.428 -7.171 22.715 1.00 87.81 103 ASP A CA 1
ATOM 828 C C . ASP A 1 103 ? -18.147 -6.621 21.471 1.00 87.81 103 ASP A C 1
ATOM 830 O O . ASP A 1 103 ? -19.333 -6.889 21.249 1.00 87.81 103 ASP A O 1
ATOM 834 N N . SER A 1 104 ? -17.457 -5.824 20.652 1.00 87.06 104 SER A N 1
ATOM 835 C CA . SER A 1 104 ? -18.035 -5.243 19.445 1.00 87.06 104 SER A CA 1
ATOM 836 C C . SER A 1 104 ? -18.370 -6.331 18.413 1.00 87.06 104 SER A C 1
ATOM 838 O O . SER A 1 104 ? -17.593 -7.268 18.217 1.00 87.06 104 SER A O 1
ATOM 840 N N . PRO A 1 105 ? -19.501 -6.221 17.688 1.00 87.38 105 PRO A N 1
ATOM 841 C CA . PRO A 1 105 ? -19.873 -7.209 16.681 1.00 87.38 105 PRO A CA 1
ATOM 842 C C . PRO A 1 105 ? -18.808 -7.380 15.589 1.00 87.38 105 PRO A C 1
ATOM 844 O O . PRO A 1 105 ? -18.145 -6.428 15.169 1.00 87.38 105 PRO A O 1
ATOM 847 N N . ALA A 1 106 ? -18.705 -8.590 15.039 1.00 80.12 106 ALA A N 1
ATOM 848 C CA . ALA A 1 106 ? -17.903 -8.808 13.842 1.00 80.12 106 ALA A CA 1
ATOM 849 C C . ALA A 1 106 ? -18.440 -7.946 12.680 1.00 80.12 106 ALA A C 1
ATOM 851 O O . ALA A 1 106 ? -19.650 -7.897 12.448 1.00 80.12 106 ALA A O 1
ATOM 852 N N . LEU A 1 107 ? -17.541 -7.308 11.918 1.00 83.56 107 LEU A N 1
ATOM 853 C CA . LEU A 1 107 ? -17.868 -6.492 10.734 1.00 83.56 107 LEU A CA 1
ATOM 854 C C . LEU A 1 107 ? -18.648 -5.192 11.024 1.00 83.56 107 LEU A C 1
ATOM 856 O O . LEU A 1 107 ? -19.497 -4.781 10.218 1.00 83.56 107 LEU A O 1
ATOM 860 N N . THR A 1 108 ? -18.331 -4.518 12.129 1.00 88.94 108 THR A N 1
ATOM 861 C CA . THR A 1 108 ? -18.771 -3.138 12.384 1.00 88.94 108 THR A CA 1
ATOM 862 C C . THR A 1 108 ? -18.389 -2.187 11.232 1.00 88.94 108 THR A C 1
ATOM 864 O O . THR A 1 108 ? -17.457 -2.469 10.464 1.00 88.94 108 THR A O 1
ATOM 867 N N . PRO A 1 109 ? -19.118 -1.070 11.045 1.00 91.50 109 PRO A N 1
ATOM 868 C CA . PRO A 1 109 ? -18.806 -0.078 10.015 1.00 91.50 109 PRO A CA 1
ATOM 869 C C . PRO A 1 109 ? -17.353 0.415 10.052 1.00 91.50 109 PRO A C 1
ATOM 871 O O . PRO A 1 109 ? -16.735 0.567 8.999 1.00 91.50 109 PRO A O 1
ATOM 874 N N . GLU A 1 110 ? -16.790 0.592 11.243 1.00 90.19 110 GLU A N 1
ATOM 875 C CA . GLU A 1 110 ? -15.425 1.062 11.482 1.00 90.19 110 GLU A CA 1
ATOM 876 C C . GLU A 1 110 ? -14.406 0.017 11.017 1.00 90.19 110 GLU A C 1
ATOM 878 O O . GLU A 1 110 ? -13.482 0.336 10.267 1.00 90.19 110 GLU A O 1
ATOM 883 N N . TYR A 1 111 ? -14.636 -1.259 11.343 1.00 92.06 111 TYR A N 1
ATOM 884 C CA . TYR A 1 111 ? -13.796 -2.354 10.862 1.00 92.06 111 TYR A CA 1
ATOM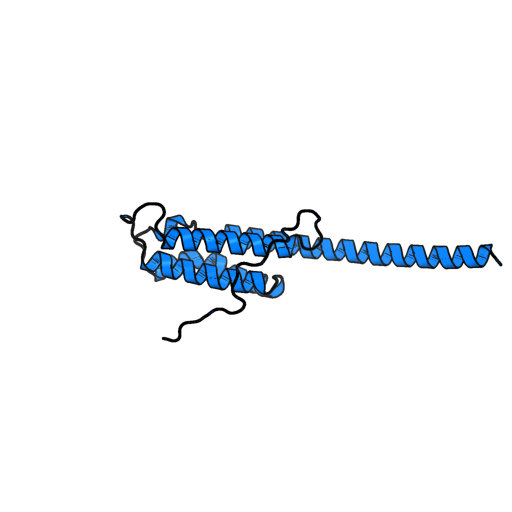 885 C C . TYR A 1 111 ? -13.870 -2.508 9.334 1.00 92.06 111 TYR A C 1
ATOM 887 O O . TYR A 1 111 ? -12.857 -2.715 8.663 1.00 92.06 111 TYR A O 1
ATOM 895 N N . LYS A 1 112 ? -15.060 -2.348 8.738 1.00 93.12 112 LYS A N 1
ATOM 896 C CA . LYS A 1 112 ? -15.222 -2.340 7.272 1.00 93.12 112 LYS A CA 1
ATOM 897 C C . LYS A 1 112 ? -14.488 -1.171 6.621 1.00 93.12 112 LYS A C 1
ATOM 899 O O . LYS A 1 112 ? -13.889 -1.355 5.558 1.00 93.12 112 LYS A O 1
ATOM 904 N N . ALA A 1 113 ? -14.528 0.012 7.231 1.00 92.56 113 ALA A N 1
ATOM 905 C CA . ALA A 1 113 ? -13.805 1.181 6.747 1.00 92.56 113 ALA A CA 1
ATOM 906 C C . ALA A 1 113 ? -12.288 0.951 6.799 1.00 92.56 113 ALA A C 1
ATOM 908 O O . ALA A 1 113 ? -11.602 1.231 5.816 1.00 92.56 113 ALA A O 1
ATOM 909 N N . LEU A 1 114 ? -11.786 0.357 7.884 1.00 93.44 114 LEU A N 1
ATOM 910 C CA . LEU A 1 114 ? -10.383 -0.026 8.032 1.00 93.44 114 LEU A CA 1
ATOM 911 C C . LEU A 1 114 ? -9.944 -1.049 6.970 1.00 93.44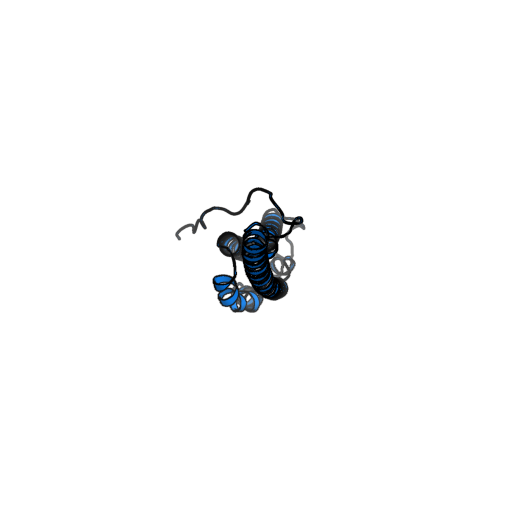 114 LEU A C 1
ATOM 913 O O . LEU A 1 114 ? -8.965 -0.820 6.259 1.00 93.44 114 LEU A O 1
ATOM 917 N N . MET A 1 115 ? -10.710 -2.130 6.781 1.00 93.75 115 MET A N 1
ATOM 918 C CA . MET A 1 115 ? -10.458 -3.112 5.715 1.00 93.75 115 MET A CA 1
ATOM 919 C C . MET A 1 115 ? -10.461 -2.475 4.322 1.00 93.75 115 MET A C 1
ATOM 921 O O . MET A 1 115 ? -9.652 -2.825 3.462 1.00 93.75 115 MET A O 1
ATOM 925 N N . THR A 1 116 ? -11.383 -1.542 4.077 1.00 93.88 116 THR A N 1
ATOM 926 C CA . THR A 1 116 ? -11.470 -0.836 2.794 1.00 93.88 116 THR A CA 1
ATOM 927 C C . THR A 1 116 ? -10.235 0.030 2.572 1.00 93.88 116 THR A C 1
ATOM 929 O O . THR A 1 116 ? -9.634 -0.050 1.504 1.00 93.88 116 THR A O 1
ATOM 932 N N . ALA A 1 117 ? -9.795 0.774 3.589 1.00 94.00 117 ALA A N 1
ATOM 933 C CA . ALA A 1 117 ? -8.587 1.588 3.515 1.00 94.00 117 ALA A CA 1
ATOM 934 C C . ALA A 1 117 ? -7.325 0.740 3.273 1.00 94.00 117 ALA A C 1
ATOM 936 O O . ALA A 1 117 ? -6.481 1.123 2.462 1.00 94.00 117 ALA A O 1
ATOM 937 N N . GLN A 1 118 ? -7.211 -0.437 3.904 1.00 94.62 118 GLN A N 1
ATOM 938 C CA . GLN A 1 118 ? -6.080 -1.339 3.659 1.00 94.62 118 GLN A CA 1
ATOM 939 C C . GLN A 1 118 ? -6.097 -1.872 2.220 1.00 94.62 118 GLN A C 1
ATOM 941 O O . GLN A 1 118 ? -5.062 -1.898 1.553 1.00 94.62 118 GLN A O 1
ATOM 946 N N . ASN A 1 119 ? -7.271 -2.249 1.710 1.00 94.31 119 A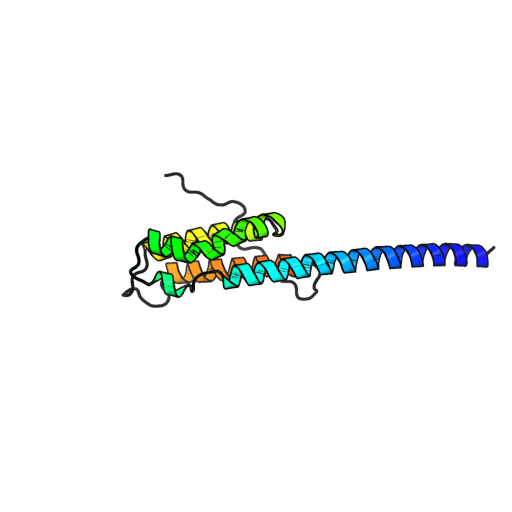SN A N 1
ATOM 947 C CA . ASN A 1 119 ? -7.416 -2.677 0.320 1.00 94.31 119 ASN A CA 1
ATOM 948 C C . ASN A 1 119 ? -7.066 -1.557 -0.667 1.00 94.31 119 ASN A C 1
ATOM 950 O O . ASN A 1 119 ? -6.369 -1.809 -1.649 1.00 94.31 119 ASN A O 1
ATOM 954 N N . ASP A 1 120 ? -7.513 -0.327 -0.412 1.00 93.75 120 ASP A N 1
ATOM 955 C CA . ASP A 1 120 ? -7.216 0.815 -1.274 1.00 93.75 120 ASP A CA 1
ATOM 956 C C . ASP A 1 120 ? -5.710 1.124 -1.295 1.00 93.75 120 ASP A C 1
ATOM 958 O O . ASP A 1 120 ? -5.150 1.313 -2.375 1.00 93.75 120 ASP A O 1
ATOM 962 N N . LEU A 1 121 ? -5.025 1.056 -0.146 1.00 94.56 121 LEU A N 1
ATOM 963 C CA . LEU A 1 121 ? -3.563 1.144 -0.078 1.00 94.56 121 LEU A CA 1
ATOM 964 C C . LEU A 1 121 ? -2.884 0.073 -0.944 1.00 94.56 121 LEU A C 1
ATOM 966 O O . LEU A 1 121 ? -2.014 0.391 -1.756 1.00 94.56 121 LEU A O 1
ATOM 970 N N . VAL A 1 122 ? -3.284 -1.195 -0.803 1.00 93.75 122 VAL A N 1
ATOM 971 C CA . VAL A 1 122 ? -2.712 -2.302 -1.588 1.00 93.75 122 VAL A CA 1
ATOM 972 C C . VAL A 1 122 ? -2.949 -2.095 -3.087 1.00 93.75 122 VAL A C 1
ATOM 974 O O . VAL A 1 122 ? -2.066 -2.373 -3.902 1.00 93.75 122 VAL A O 1
ATOM 977 N N . LEU A 1 123 ? -4.116 -1.574 -3.474 1.00 92.94 123 LEU A N 1
ATOM 978 C CA . LEU A 1 123 ? -4.425 -1.263 -4.868 1.00 92.94 123 LEU A CA 1
ATOM 979 C C . LEU A 1 123 ? -3.551 -0.132 -5.416 1.00 92.94 123 LEU A C 1
ATOM 981 O O . LEU A 1 123 ? -3.054 -0.261 -6.536 1.00 92.94 123 LEU A O 1
ATOM 985 N N . GLU A 1 124 ? -3.326 0.941 -4.657 1.00 92.88 124 GLU A N 1
ATOM 986 C CA . GLU A 1 124 ? -2.417 2.018 -5.070 1.00 92.88 124 GLU A CA 1
ATOM 987 C C . GLU A 1 124 ? -0.965 1.530 -5.152 1.00 92.88 124 GLU A C 1
ATOM 989 O O . GLU A 1 124 ? -0.285 1.787 -6.146 1.00 92.88 124 GLU A O 1
ATOM 994 N N . MET A 1 125 ? -0.502 0.740 -4.179 1.00 92.94 125 MET A N 1
ATOM 995 C CA . MET A 1 125 ? 0.824 0.116 -4.225 1.00 92.94 125 MET A CA 1
ATOM 996 C C . MET A 1 125 ? 0.985 -0.769 -5.461 1.00 92.94 125 MET A C 1
ATOM 998 O O . MET A 1 125 ? 2.013 -0.720 -6.136 1.00 92.94 125 MET A O 1
ATOM 1002 N N . ARG A 1 126 ? -0.042 -1.553 -5.812 1.00 90.50 126 ARG A N 1
ATOM 1003 C CA . ARG A 1 126 ? -0.036 -2.369 -7.029 1.00 90.50 126 ARG A CA 1
ATOM 1004 C C . ARG A 1 126 ? 0.025 -1.499 -8.283 1.00 90.50 126 ARG A C 1
ATOM 1006 O O . ARG A 1 126 ? 0.814 -1.799 -9.175 1.00 90.50 126 ARG A O 1
ATOM 1013 N N . ARG A 1 127 ? -0.771 -0.429 -8.351 1.00 89.81 127 ARG A N 1
ATOM 1014 C CA . ARG A 1 127 ? -0.762 0.499 -9.495 1.00 89.81 127 ARG A CA 1
ATOM 1015 C C . ARG A 1 127 ? 0.608 1.052 -9.799 1.00 89.81 127 ARG A C 1
ATOM 1017 O O . ARG A 1 127 ? 1.014 1.171 -10.954 1.00 89.81 127 ARG A O 1
ATOM 1024 N N . ASP A 1 128 ? 1.282 1.390 -8.723 1.00 90.38 128 ASP A N 1
ATOM 1025 C CA . ASP A 1 128 ? 2.546 2.067 -8.753 1.00 90.38 128 ASP A CA 1
ATOM 1026 C C . ASP A 1 128 ? 3.711 1.096 -9.027 1.00 90.38 128 ASP A C 1
ATOM 1028 O O . ASP A 1 128 ? 4.537 1.313 -9.914 1.00 90.38 128 ASP A O 1
ATOM 1032 N N . ALA A 1 129 ? 3.724 -0.059 -8.357 1.00 88.50 129 ALA A N 1
ATOM 1033 C CA . ALA A 1 129 ? 4.757 -1.083 -8.518 1.00 88.50 129 ALA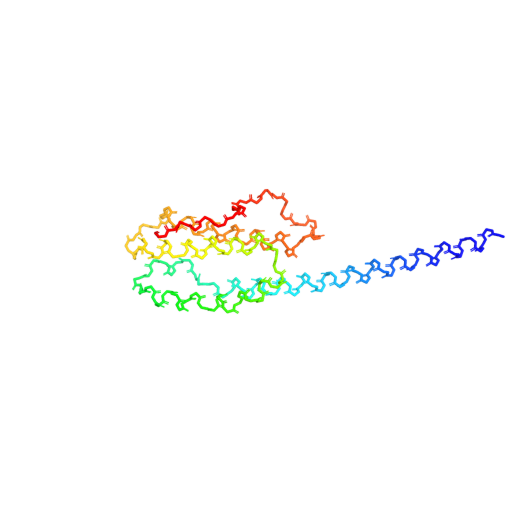 A CA 1
ATOM 1034 C C . ALA A 1 129 ? 4.685 -1.864 -9.845 1.00 88.50 129 ALA A C 1
ATOM 1036 O O . ALA A 1 129 ? 5.672 -2.479 -10.261 1.00 88.50 129 ALA A O 1
ATOM 1037 N N . PHE A 1 130 ? 3.524 -1.855 -10.506 1.00 85.94 130 PHE A N 1
ATOM 1038 C CA . PHE A 1 130 ? 3.285 -2.529 -11.784 1.00 85.94 130 PHE A CA 1
ATOM 1039 C C . PHE A 1 130 ? 2.952 -1.548 -12.909 1.00 85.94 130 PHE A C 1
ATOM 1041 O O . PHE A 1 130 ? 2.311 -1.933 -13.882 1.00 85.94 130 PHE A O 1
ATOM 1048 N N . ARG A 1 131 ? 3.411 -0.292 -12.822 1.00 80.81 131 ARG A N 1
ATOM 1049 C CA . ARG A 1 131 ? 3.072 0.778 -13.777 1.00 80.81 131 ARG A CA 1
ATOM 1050 C C . ARG A 1 131 ? 3.284 0.416 -15.253 1.00 80.81 131 ARG A C 1
ATOM 1052 O O . ARG A 1 131 ? 2.519 0.864 -16.099 1.00 80.81 131 ARG A O 1
ATOM 1059 N N . TRP A 1 132 ? 4.283 -0.415 -15.540 1.00 75.94 132 TRP A N 1
ATOM 1060 C CA . TRP A 1 132 ? 4.655 -0.868 -16.887 1.00 75.94 132 TRP A CA 1
ATOM 1061 C C . TRP A 1 132 ? 4.073 -2.240 -17.260 1.00 75.94 132 TRP A C 1
ATOM 1063 O O . TRP A 1 132 ? 4.264 -2.720 -18.374 1.00 75.94 132 TRP A O 1
ATOM 1073 N N . SER A 1 133 ? 3.364 -2.889 -16.335 1.00 77.31 133 SER A N 1
ATOM 1074 C CA . SER A 1 133 ? 2.802 -4.220 -16.537 1.00 77.31 133 SER A CA 1
ATOM 1075 C C . SER A 1 133 ? 1.451 -4.162 -17.242 1.00 77.31 133 SER A C 1
ATOM 1077 O O . SER A 1 133 ? 0.593 -3.343 -16.923 1.00 77.31 133 SER A O 1
ATOM 1079 N N . VAL A 1 134 ? 1.202 -5.133 -18.119 1.00 75.75 134 VAL A N 1
ATOM 1080 C CA . VAL A 1 134 ? -0.130 -5.374 -18.701 1.00 75.75 134 VAL A CA 1
ATOM 1081 C C . VAL A 1 134 ? -1.144 -5.809 -17.628 1.00 75.75 134 VAL A C 1
ATOM 1083 O O . VAL A 1 134 ? -2.342 -5.603 -17.788 1.00 75.75 134 VAL A O 1
ATOM 1086 N N . PHE A 1 135 ? -0.677 -6.351 -16.496 1.00 76.19 135 PHE A N 1
ATOM 1087 C CA . PHE A 1 135 ? -1.517 -6.753 -15.358 1.00 76.19 135 PHE A CA 1
ATOM 1088 C C . PHE A 1 135 ? -1.780 -5.622 -14.354 1.00 76.19 135 PHE A C 1
ATOM 1090 O O . PHE A 1 135 ? -2.218 -5.880 -13.221 1.00 76.19 135 PHE A O 1
ATOM 1097 N N . ASN A 1 136 ? -1.467 -4.383 -14.738 1.00 81.50 136 ASN A N 1
ATOM 1098 C CA . ASN A 1 136 ? -1.679 -3.229 -13.890 1.00 81.50 136 ASN A CA 1
ATOM 1099 C C . ASN A 1 136 ? -3.174 -2.951 -13.678 1.00 81.50 136 ASN A C 1
ATOM 1101 O O . ASN A 1 136 ? -3.998 -3.129 -14.574 1.00 81.50 136 ASN A O 1
ATOM 1105 N N . TYR A 1 137 ? -3.532 -2.480 -12.487 1.00 77.75 137 TYR A N 1
ATOM 1106 C CA . TYR A 1 137 ? -4.907 -2.113 -12.177 1.00 77.75 137 TYR A CA 1
ATOM 1107 C C . TYR A 1 137 ? -5.229 -0.703 -12.694 1.00 77.75 137 TYR A C 1
ATOM 1109 O O . TYR A 1 137 ? -4.855 0.292 -12.084 1.00 77.75 137 TYR A O 1
ATOM 1117 N N . SER A 1 138 ? -5.981 -0.594 -13.786 1.00 77.81 138 SER A N 1
ATOM 1118 C CA . SER A 1 138 ? -6.315 0.690 -14.431 1.00 77.81 138 SER A CA 1
ATOM 1119 C C . SER A 1 138 ? -7.582 1.383 -13.899 1.00 77.81 138 SER A C 1
ATOM 1121 O O . SER A 1 138 ? -8.045 2.358 -14.490 1.00 77.81 138 SER A O 1
ATOM 1123 N N . GLY A 1 139 ? -8.173 0.898 -12.799 1.00 80.56 139 GLY A N 1
ATOM 1124 C CA . GLY A 1 139 ? -9.368 1.514 -12.211 1.00 80.56 139 GLY A CA 1
ATOM 1125 C C . GLY A 1 139 ? -9.128 2.946 -11.706 1.00 80.56 139 GLY A C 1
ATOM 1126 O O . GLY A 1 139 ? -7.990 3.379 -11.544 1.00 80.56 139 GLY A O 1
ATOM 1127 N N . LYS A 1 140 ? -10.206 3.678 -11.394 1.00 83.75 140 LYS A N 1
ATOM 1128 C CA . LYS A 1 140 ? -10.106 4.999 -10.747 1.00 83.75 140 LYS A CA 1
ATOM 1129 C C . LYS A 1 140 ? -9.558 4.868 -9.325 1.00 83.75 140 LYS A C 1
ATOM 1131 O O . LYS A 1 140 ? -9.877 3.897 -8.631 1.00 83.75 140 LYS A O 1
ATOM 1136 N N . SER A 1 141 ? -8.734 5.822 -8.894 1.00 84.25 141 SER A N 1
ATOM 1137 C CA . SER A 1 141 ? -8.344 5.910 -7.485 1.00 84.25 141 SER A CA 1
ATOM 1138 C C . SER A 1 141 ? -9.561 6.240 -6.632 1.00 84.25 141 SER A C 1
ATOM 1140 O O . SER A 1 141 ? -10.438 6.990 -7.059 1.00 84.25 141 SER A O 1
ATOM 1142 N N . ARG A 1 142 ? -9.632 5.610 -5.461 1.00 84.62 142 ARG A N 1
ATOM 1143 C CA . ARG A 1 142 ? -10.650 5.863 -4.433 1.00 84.62 142 ARG A CA 1
ATOM 1144 C C . ARG A 1 142 ? -10.094 6.715 -3.292 1.00 84.62 142 ARG A C 1
ATOM 1146 O O . ARG A 1 142 ? -10.831 7.086 -2.388 1.00 84.62 142 ARG A O 1
ATOM 1153 N N . VAL A 1 143 ? -8.798 7.015 -3.351 1.00 82.88 143 VAL A N 1
ATOM 1154 C CA . VAL A 1 143 ? -8.080 7.800 -2.354 1.00 82.88 143 VAL A CA 1
ATOM 1155 C C . VAL A 1 143 ? -8.399 9.277 -2.584 1.00 82.88 143 VAL A C 1
ATOM 1157 O O . VAL A 1 143 ? -8.395 9.723 -3.736 1.00 82.88 143 VAL A O 1
ATOM 1160 N N . PRO A 1 144 ? -8.681 10.049 -1.525 1.00 82.94 144 PRO A N 1
ATOM 1161 C CA . PRO A 1 144 ? -8.930 11.476 -1.655 1.00 82.94 144 PRO A CA 1
ATOM 1162 C C . PRO A 1 144 ? -7.679 12.211 -2.156 1.00 82.94 144 PRO A C 1
ATOM 1164 O O . PRO A 1 144 ? -6.546 11.801 -1.912 1.00 82.94 144 PRO A O 1
ATOM 1167 N N . GLU A 1 145 ? -7.871 13.337 -2.845 1.00 77.44 145 GLU A N 1
ATOM 1168 C CA . GLU A 1 145 ? -6.755 14.127 -3.393 1.00 77.44 145 GLU A CA 1
ATOM 1169 C C . GLU A 1 145 ? -5.926 14.840 -2.308 1.00 77.44 145 GLU A C 1
ATOM 1171 O O . GLU A 1 145 ? -4.780 15.247 -2.551 1.00 77.44 145 GLU A O 1
ATOM 1176 N N . ARG A 1 146 ? -6.513 15.007 -1.115 1.00 75.44 146 ARG A N 1
ATOM 1177 C CA . ARG A 1 146 ? -5.927 15.616 0.082 1.00 75.44 146 ARG A CA 1
ATOM 1178 C C . ARG A 1 146 ? -6.437 14.891 1.327 1.00 75.44 146 ARG A C 1
ATOM 1180 O O . ARG A 1 146 ? -7.553 14.387 1.330 1.00 75.44 146 ARG A O 1
ATOM 1187 N N . LEU A 1 147 ? -5.610 14.848 2.368 1.00 71.81 147 LEU A N 1
ATOM 1188 C CA . LEU A 1 147 ? -6.036 14.388 3.686 1.00 71.81 147 LEU A CA 1
ATOM 1189 C C . LEU A 1 147 ? -6.791 15.532 4.366 1.00 71.81 147 LEU A C 1
ATOM 1191 O O . LEU A 1 147 ? -6.218 16.601 4.593 1.00 71.81 147 LEU A O 1
ATOM 1195 N N . ASP A 1 148 ? -8.066 15.309 4.666 1.00 64.38 148 ASP A N 1
ATOM 1196 C CA . ASP A 1 148 ? -8.871 16.239 5.448 1.00 64.38 148 ASP A CA 1
ATOM 1197 C C . ASP A 1 148 ? -8.518 16.063 6.927 1.00 64.38 148 ASP A C 1
ATOM 1199 O O . ASP A 1 148 ? -9.165 15.322 7.663 1.00 64.38 148 ASP A O 1
ATOM 1203 N N . PHE A 1 149 ? -7.461 16.739 7.376 1.00 53.34 149 PHE A N 1
ATOM 1204 C CA . PHE A 1 149 ? -7.219 16.887 8.807 1.00 53.34 149 PHE A CA 1
ATOM 1205 C C . PHE A 1 149 ? -8.324 17.786 9.366 1.00 53.34 149 PHE A C 1
ATOM 1207 O O . PHE A 1 149 ? -8.290 19.006 9.175 1.00 53.34 149 PHE A O 1
ATOM 1214 N N . HIS A 1 150 ? -9.329 17.202 10.026 1.00 44.41 150 HIS A N 1
ATOM 1215 C CA . HIS A 1 150 ? -10.217 17.986 10.878 1.00 44.41 150 HIS A CA 1
ATOM 1216 C C . HIS A 1 150 ? -9.330 18.685 11.913 1.00 44.41 150 HIS A C 1
ATOM 1218 O O . HIS A 1 150 ? -8.618 18.029 12.674 1.00 44.41 150 HIS A O 1
ATOM 1224 N N . LYS A 1 151 ? -9.292 20.022 11.865 1.00 33.31 151 LYS A N 1
ATOM 1225 C CA . LYS A 1 151 ? -8.637 20.813 12.908 1.00 33.31 151 LYS A CA 1
ATOM 1226 C C . LYS A 1 151 ? -9.281 20.458 14.257 1.00 33.31 151 LYS A C 1
ATOM 1228 O O . LYS A 1 151 ? -10.505 20.308 14.272 1.00 33.31 151 LYS A O 1
ATOM 1233 N N . PRO A 1 152 ? -8.490 20.337 15.337 1.00 43.47 152 PRO A N 1
ATOM 1234 C CA . PRO A 1 152 ? -9.044 20.300 16.685 1.00 43.47 152 PRO A CA 1
ATOM 1235 C C . PRO A 1 152 ? -9.856 21.567 16.982 1.00 43.47 152 PRO A C 1
ATOM 1237 O O . PRO A 1 152 ? -9.527 22.636 16.405 1.00 43.47 152 PRO A O 1
#

Secondary structure (DSSP, 8-state):
-HHHHHHHHHHHHHHHHHHHHHHHHHHHHHHHHHHHHHHHHHHTSPPGGGGGS---HHHHHHHHHHHHHHHHHHHHHS-HHHHHHHHHHHHHHHHHHHH--TTSPTT-HHHHHHHHHHHHHHHHHHHHHTTT-TT---SPP-S-SS------

Solvent-accessible surface area (backbone atoms only — not comparable to full-atom values): 8616 Å² total; per-residue (Å²): 112,69,68,61,53,52,49,53,50,51,52,51,53,51,51,50,51,52,53,52,50,51,51,50,54,53,51,52,50,52,33,50,53,45,45,51,54,51,51,54,36,62,70,32,49,63,65,77,70,62,35,29,49,94,63,55,72,71,59,51,52,56,53,44,41,61,30,58,72,39,43,69,62,44,69,75,69,49,54,72,65,35,57,47,22,46,53,52,30,55,50,32,50,54,57,25,42,76,69,37,40,73,86,51,69,89,80,39,73,51,55,49,51,32,55,47,31,50,49,51,27,54,50,39,46,43,32,61,48,28,67,88,44,93,86,36,67,84,70,82,83,87,62,66,98,62,86,82,75,77,76,131

Mean predicted aligned error: 7.11 Å